Protein AF-A0A519KXT3-F1 (afdb_monomer_lite)

Radius of gyration: 15.02 Å; chains: 1; bounding box: 30×32×34 Å

Secondary structure (DSSP, 8-state):
-GGGTS-SS----HHHHHHHHHHHHHHHHHHTTT---EEEETTTEEEE--TTS--S-S----

Sequence (62 aa):
FLNHLYGGMDEPELKIIDVFICKLRKKLATAAGGKHYIETVWGRGYVLRDPAEGVQPASAAA

pLDDT: mean 71.5, std 16.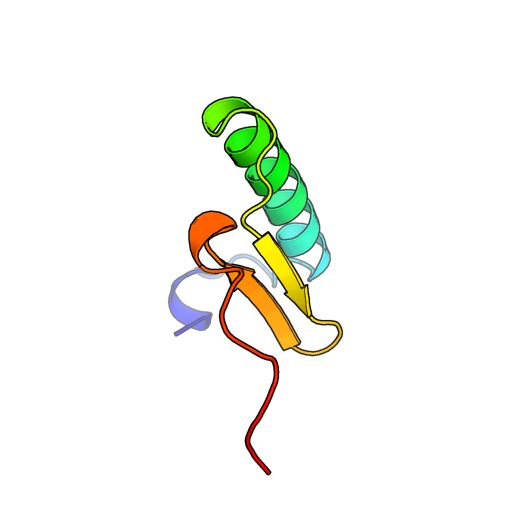43, range [34.91, 89.56]

Structure (mmCIF, N/CA/C/O backbone):
data_AF-A0A519KXT3-F1
#
_entry.id   AF-A0A519KXT3-F1
#
loop_
_atom_site.group_PDB
_atom_site.id
_atom_site.type_symbol
_atom_site.label_atom_id
_atom_site.label_alt_id
_atom_site.label_comp_id
_atom_site.label_asym_id
_atom_site.label_entity_id
_atom_site.label_seq_id
_atom_site.pdbx_PDB_ins_code
_atom_site.Cartn_x
_atom_site.Cartn_y
_atom_site.Cartn_z
_atom_site.occupancy
_atom_site.B_iso_or_equiv
_atom_site.auth_seq_id
_atom_site.auth_comp_id
_atom_site.auth_asym_id
_atom_site.auth_atom_id
_atom_site.pdbx_PDB_model_num
ATOM 1 N N . PHE A 1 1 ? -0.072 1.115 -21.253 1.00 54.03 1 PHE A N 1
ATOM 2 C CA . PHE A 1 1 ? -0.545 1.788 -20.025 1.00 54.03 1 PHE A CA 1
ATOM 3 C C . PHE A 1 1 ? 0.624 2.198 -19.120 1.00 54.03 1 PHE A C 1
ATOM 5 O O . PHE A 1 1 ? 0.758 3.383 -18.865 1.00 54.03 1 PHE A O 1
ATOM 12 N N . LEU A 1 2 ? 1.544 1.289 -18.753 1.00 50.03 2 LEU A N 1
ATOM 13 C CA . LEU A 1 2 ? 2.783 1.611 -18.005 1.00 50.03 2 LEU A CA 1
ATOM 14 C C . LEU A 1 2 ? 3.789 2.505 -18.764 1.00 50.03 2 LEU A C 1
ATOM 16 O O . LEU A 1 2 ? 4.408 3.372 -18.162 1.00 50.03 2 LEU A O 1
ATOM 20 N N . ASN A 1 3 ? 3.883 2.361 -20.091 1.00 45.66 3 ASN A N 1
ATOM 21 C CA . ASN A 1 3 ? 4.804 3.146 -20.930 1.00 45.66 3 ASN A CA 1
ATOM 22 C C . ASN A 1 3 ? 4.511 4.659 -20.986 1.00 45.66 3 ASN A C 1
ATOM 24 O O . ASN A 1 3 ? 5.403 5.434 -21.298 1.00 45.66 3 ASN A O 1
ATOM 28 N N . HIS A 1 4 ? 3.281 5.100 -20.696 1.00 54.06 4 HIS A N 1
ATOM 29 C CA . HIS A 1 4 ? 2.918 6.520 -20.818 1.00 54.06 4 HIS A CA 1
ATOM 30 C C . HIS A 1 4 ? 3.164 7.319 -19.520 1.00 54.06 4 HIS A C 1
ATOM 32 O O . HIS A 1 4 ? 3.176 8.547 -19.554 1.00 54.06 4 HIS A O 1
ATOM 38 N N . LEU A 1 5 ? 3.384 6.632 -18.390 1.00 54.50 5 LEU A N 1
ATOM 39 C CA . LEU A 1 5 ? 3.665 7.239 -17.079 1.00 54.50 5 LEU A CA 1
ATOM 40 C C . LEU A 1 5 ? 5.166 7.426 -16.803 1.00 54.50 5 LEU A C 1
ATOM 42 O O . LEU A 1 5 ? 5.532 8.306 -16.030 1.00 54.50 5 LEU A O 1
ATOM 46 N N . TYR A 1 6 ? 6.034 6.651 -17.455 1.00 56.22 6 TYR A N 1
ATOM 47 C CA . TYR A 1 6 ? 7.491 6.735 -17.307 1.00 56.22 6 TYR A CA 1
ATOM 48 C C . TYR A 1 6 ? 8.115 7.424 -18.516 1.00 56.22 6 TYR A C 1
ATOM 50 O O . TYR A 1 6 ? 8.848 6.807 -19.278 1.00 56.22 6 TYR A O 1
ATOM 58 N N . GLY A 1 7 ? 7.750 8.694 -18.720 1.00 54.03 7 GLY A N 1
ATOM 59 C CA . GLY A 1 7 ? 8.126 9.514 -19.875 1.00 54.03 7 GLY A CA 1
ATOM 60 C C . GLY A 1 7 ? 9.634 9.647 -20.091 1.00 54.03 7 GLY A C 1
ATOM 61 O O . GLY A 1 7 ? 10.220 10.664 -19.740 1.00 54.03 7 GLY A O 1
ATOM 62 N N . GLY A 1 8 ? 10.251 8.629 -20.687 1.00 59.19 8 GLY A N 1
ATOM 63 C CA . GLY A 1 8 ? 11.621 8.670 -21.189 1.00 59.19 8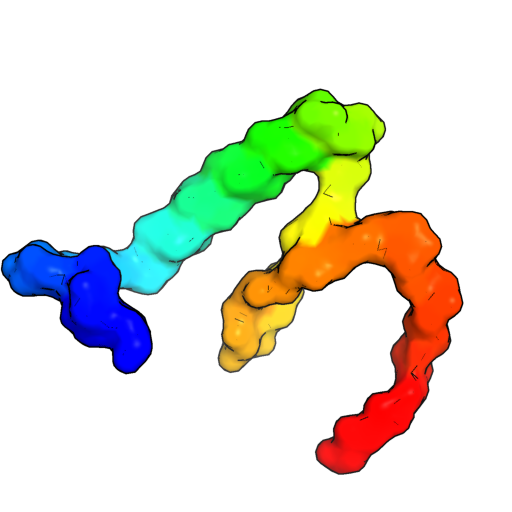 GLY A CA 1
ATOM 64 C C . GLY A 1 8 ? 12.721 8.853 -20.139 1.00 59.19 8 GLY A C 1
ATOM 65 O O . GLY A 1 8 ? 13.827 9.206 -20.527 1.00 59.19 8 GLY A O 1
ATOM 66 N N . MET A 1 9 ? 12.456 8.630 -18.847 1.00 55.22 9 MET A N 1
ATOM 67 C CA . MET A 1 9 ? 13.524 8.432 -17.861 1.00 55.22 9 MET A CA 1
ATOM 68 C C . MET A 1 9 ? 13.734 6.934 -17.695 1.00 55.22 9 MET A C 1
ATOM 70 O O . MET A 1 9 ? 12.768 6.229 -17.400 1.00 55.22 9 MET A O 1
ATOM 74 N N . ASP A 1 10 ? 14.969 6.495 -17.944 1.00 56.03 10 ASP A N 1
ATOM 75 C CA . ASP A 1 10 ? 15.462 5.121 -17.839 1.00 56.03 10 ASP A CA 1
ATOM 76 C C . ASP A 1 10 ? 14.726 4.313 -16.767 1.00 56.03 10 ASP A C 1
ATOM 78 O O . ASP A 1 10 ? 14.539 4.794 -15.646 1.00 56.03 10 ASP A O 1
ATOM 82 N N . GLU A 1 11 ? 14.275 3.116 -17.160 1.00 50.66 11 GLU A N 1
ATOM 83 C CA . GLU A 1 11 ? 13.445 2.191 -16.381 1.00 50.66 11 GLU A CA 1
ATOM 84 C C . GLU A 1 11 ? 13.647 2.359 -14.870 1.00 50.66 11 GLU A C 1
ATOM 86 O O . GLU A 1 11 ? 14.720 2.039 -14.350 1.00 50.66 11 GLU A O 1
ATOM 91 N N . PRO A 1 12 ? 12.640 2.850 -14.126 1.00 56.44 12 PRO A N 1
ATOM 92 C CA . PRO A 1 12 ? 12.782 2.933 -12.692 1.00 56.44 12 PRO A CA 1
ATOM 93 C C . PRO A 1 12 ? 12.921 1.510 -12.173 1.00 56.44 12 PRO A C 1
ATOM 95 O O . PRO A 1 12 ? 11.987 0.714 -12.293 1.00 56.44 12 PRO A O 1
ATOM 98 N N . GLU A 1 13 ? 14.101 1.201 -11.627 1.00 57.47 13 GLU A N 1
ATOM 99 C CA . GLU A 1 13 ? 14.414 -0.092 -11.030 1.00 57.47 13 GLU A CA 1
ATOM 100 C C . GLU A 1 13 ? 13.209 -0.568 -10.217 1.00 57.47 13 GLU A C 1
ATOM 102 O O . GLU A 1 13 ? 12.656 0.208 -9.438 1.00 57.47 13 GLU A O 1
ATOM 107 N N . LEU A 1 14 ? 12.812 -1.836 -10.355 1.00 57.53 14 LEU A N 1
ATOM 108 C CA . LEU A 1 14 ? 11.708 -2.462 -9.603 1.00 57.53 14 LEU A CA 1
ATOM 109 C C . LEU A 1 14 ? 11.680 -2.062 -8.107 1.00 57.53 14 LEU A C 1
ATOM 111 O O . LEU A 1 14 ? 10.615 -1.912 -7.514 1.00 57.53 14 LEU A O 1
ATOM 115 N N . LYS A 1 15 ? 12.853 -1.775 -7.525 1.00 64.62 15 LYS A N 1
ATOM 116 C CA . LYS A 1 15 ? 13.068 -1.269 -6.159 1.00 64.62 15 LYS A CA 1
ATOM 117 C C . LYS A 1 15 ? 12.440 0.099 -5.848 1.00 64.62 15 LYS A C 1
ATOM 119 O O . LYS A 1 15 ? 12.160 0.388 -4.687 1.00 64.62 15 LYS A O 1
ATOM 124 N N . ILE A 1 16 ? 12.216 0.962 -6.835 1.00 76.56 16 ILE A N 1
ATOM 125 C CA . ILE A 1 16 ? 11.575 2.271 -6.654 1.00 76.56 16 ILE A CA 1
ATOM 126 C C . ILE A 1 16 ? 10.099 2.090 -6.281 1.00 76.56 16 ILE A C 1
ATOM 128 O O . ILE A 1 16 ? 9.593 2.805 -5.411 1.00 76.56 16 ILE A O 1
ATOM 132 N N . ILE A 1 17 ? 9.425 1.100 -6.876 1.00 79.69 17 ILE A N 1
ATOM 133 C CA . ILE A 1 17 ? 8.035 0.757 -6.551 1.00 79.69 17 ILE A CA 1
ATOM 134 C C . ILE A 1 17 ? 7.955 0.285 -5.096 1.00 79.69 17 ILE A C 1
ATOM 136 O O . ILE A 1 17 ? 7.138 0.807 -4.335 1.00 79.69 17 ILE A O 1
ATOM 140 N N . ASP A 1 18 ? 8.861 -0.595 -4.670 1.00 80.19 18 ASP A N 1
ATOM 141 C CA . ASP A 1 18 ? 8.945 -1.067 -3.284 1.00 80.19 18 ASP A CA 1
ATOM 142 C C . ASP A 1 18 ? 9.129 0.093 -2.292 1.00 80.19 18 ASP A C 1
ATOM 144 O O . ASP A 1 18 ? 8.443 0.164 -1.266 1.00 80.19 18 ASP A O 1
ATOM 148 N N . VAL A 1 19 ? 10.009 1.055 -2.600 1.00 84.06 19 VAL A N 1
ATOM 149 C CA . VAL A 1 19 ? 10.237 2.243 -1.760 1.00 84.06 19 VAL A CA 1
ATOM 150 C C . VAL A 1 19 ? 8.990 3.127 -1.694 1.00 84.06 19 VAL A C 1
ATOM 152 O O . VAL A 1 19 ? 8.639 3.621 -0.614 1.00 84.06 19 VAL A O 1
ATOM 155 N N . PHE A 1 20 ? 8.291 3.330 -2.812 1.00 87.31 20 PHE A N 1
ATOM 156 C CA . PHE A 1 20 ? 7.044 4.092 -2.823 1.00 87.31 20 PHE A CA 1
ATOM 157 C C . PHE A 1 20 ? 5.933 3.389 -2.048 1.00 87.31 20 PHE A C 1
ATOM 159 O O . PHE A 1 20 ? 5.252 4.044 -1.256 1.00 87.31 20 PHE A O 1
ATOM 166 N N . ILE A 1 21 ? 5.795 2.071 -2.178 1.00 88.38 21 ILE A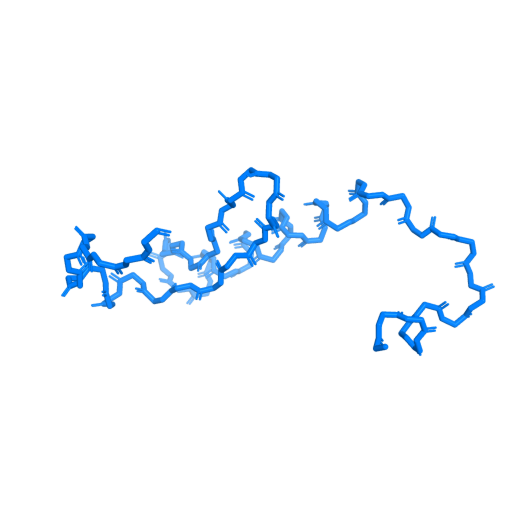 N 1
ATOM 167 C CA . ILE A 1 21 ? 4.826 1.290 -1.406 1.00 88.38 21 ILE A CA 1
ATOM 168 C C . ILE A 1 21 ? 5.162 1.301 0.083 1.00 88.38 21 ILE A C 1
ATOM 170 O O . ILE A 1 21 ? 4.258 1.471 0.904 1.00 88.38 21 ILE A O 1
ATOM 174 N N . CYS A 1 22 ? 6.440 1.237 0.462 1.00 88.62 22 CYS A N 1
ATOM 175 C CA . CYS A 1 22 ? 6.857 1.403 1.854 1.00 88.62 22 CYS A CA 1
ATOM 176 C C . CYS A 1 22 ? 6.431 2.768 2.417 1.00 88.62 22 CYS A C 1
ATOM 178 O O . CYS A 1 22 ? 5.906 2.850 3.530 1.00 88.62 22 CYS A O 1
ATOM 180 N N . LYS A 1 23 ? 6.617 3.850 1.649 1.00 89.00 23 LYS A N 1
ATOM 181 C CA . LYS A 1 23 ? 6.188 5.203 2.041 1.00 89.00 23 LYS A CA 1
ATOM 182 C C . LYS A 1 23 ? 4.663 5.315 2.121 1.00 89.00 23 LYS A C 1
ATOM 184 O O . LYS A 1 23 ? 4.148 5.885 3.082 1.00 89.00 23 LYS A O 1
ATOM 189 N N . LEU A 1 24 ? 3.945 4.764 1.145 1.00 89.56 24 LEU A N 1
ATOM 190 C CA . LEU A 1 24 ? 2.486 4.815 1.075 1.00 89.56 24 LEU A CA 1
ATOM 191 C C . LEU A 1 24 ? 1.839 4.030 2.222 1.00 89.56 24 LEU A C 1
ATOM 193 O O . LEU A 1 24 ? 0.958 4.560 2.893 1.00 89.56 24 LEU A O 1
ATOM 197 N N . ARG A 1 25 ? 2.333 2.820 2.519 1.00 87.94 25 ARG A N 1
ATOM 198 C CA . ARG A 1 25 ? 1.875 2.004 3.657 1.00 87.94 25 ARG A CA 1
ATOM 199 C C . ARG A 1 25 ? 2.019 2.738 4.980 1.00 87.94 25 ARG A C 1
ATOM 201 O O . ARG A 1 25 ? 1.090 2.707 5.781 1.00 87.94 25 ARG A O 1
ATOM 208 N N . LYS A 1 26 ? 3.151 3.416 5.200 1.00 88.38 26 LYS A N 1
ATOM 209 C CA . LYS A 1 26 ? 3.371 4.217 6.413 1.00 88.38 26 LYS A CA 1
ATOM 210 C C . LYS A 1 26 ? 2.359 5.357 6.519 1.00 88.38 26 LYS A C 1
ATOM 212 O O . LYS A 1 26 ? 1.713 5.486 7.551 1.00 88.38 26 LYS A O 1
ATOM 217 N N . LYS A 1 27 ? 2.163 6.131 5.445 1.00 89.00 27 LYS A N 1
ATOM 218 C CA . LYS A 1 27 ? 1.194 7.240 5.426 1.00 89.00 27 LYS A CA 1
ATOM 219 C C . LYS A 1 27 ? -0.247 6.769 5.655 1.00 89.00 27 LYS A C 1
ATOM 221 O O . LYS A 1 27 ? -0.956 7.377 6.450 1.00 89.00 27 LYS A O 1
ATOM 226 N N . LEU A 1 28 ? -0.660 5.683 4.997 1.00 86.75 28 LEU A N 1
ATOM 227 C CA . LEU A 1 28 ? -1.999 5.107 5.157 1.00 86.75 28 LEU A CA 1
ATOM 228 C C . LEU A 1 28 ? -2.223 4.566 6.567 1.00 86.75 28 LEU A C 1
ATOM 230 O O . LEU A 1 28 ? -3.265 4.837 7.151 1.00 86.75 28 LEU A O 1
ATOM 234 N N . ALA A 1 29 ? -1.240 3.870 7.142 1.00 85.88 29 ALA A N 1
ATOM 235 C CA . ALA A 1 29 ? -1.336 3.399 8.519 1.00 85.88 29 ALA A CA 1
ATOM 236 C C . ALA A 1 29 ? -1.494 4.569 9.502 1.00 85.88 29 ALA A C 1
ATOM 238 O O . ALA A 1 29 ? -2.326 4.495 10.399 1.00 85.88 29 ALA A O 1
ATOM 239 N N . THR A 1 30 ? -0.764 5.675 9.317 1.00 87.81 30 THR A N 1
ATOM 240 C CA . THR A 1 30 ? -0.933 6.877 10.150 1.00 87.81 30 THR A CA 1
ATOM 241 C C . THR A 1 30 ? -2.323 7.498 9.991 1.00 87.81 30 THR A C 1
ATOM 243 O O . THR A 1 30 ? -2.964 7.804 10.990 1.00 87.81 30 THR A O 1
ATOM 246 N N . ALA A 1 31 ? -2.807 7.659 8.757 1.00 85.69 31 ALA A N 1
ATOM 247 C CA . ALA A 1 31 ? -4.098 8.296 8.487 1.00 85.69 31 ALA A CA 1
ATOM 248 C C . ALA A 1 31 ? -5.301 7.439 8.919 1.00 85.69 31 ALA A C 1
ATOM 250 O O . ALA A 1 31 ? -6.336 7.974 9.300 1.00 85.69 31 ALA A O 1
ATOM 251 N N . ALA A 1 32 ? -5.166 6.114 8.874 1.00 82.69 32 ALA A N 1
ATOM 252 C CA . ALA A 1 32 ? -6.253 5.178 9.133 1.00 82.69 32 ALA A CA 1
ATOM 253 C C . ALA A 1 32 ? -6.192 4.509 10.518 1.00 82.69 32 ALA A C 1
ATOM 255 O O . ALA A 1 32 ? -6.833 3.478 10.733 1.00 82.69 32 ALA A O 1
ATOM 256 N N . GLY A 1 33 ? -5.412 5.063 11.453 1.00 82.25 33 GLY A N 1
ATOM 257 C CA . GLY A 1 33 ? -5.362 4.591 12.841 1.00 82.25 33 GLY A CA 1
ATOM 258 C C . GLY A 1 33 ? -4.709 3.216 13.012 1.00 82.25 33 GLY A C 1
ATOM 259 O O . GLY A 1 33 ? -5.204 2.385 13.764 1.00 82.25 33 GLY A O 1
ATOM 260 N N . GLY A 1 34 ? -3.623 2.948 12.286 1.00 79.12 34 GLY A N 1
ATOM 261 C CA . GLY A 1 34 ? -2.862 1.693 12.343 1.00 79.12 34 GLY A CA 1
ATOM 262 C C . GLY A 1 34 ? -3.366 0.599 11.400 1.00 79.12 34 GLY A C 1
ATOM 263 O O . GLY A 1 34 ? -2.790 -0.483 11.346 1.00 79.12 34 GLY A O 1
ATOM 264 N N . LYS A 1 35 ? -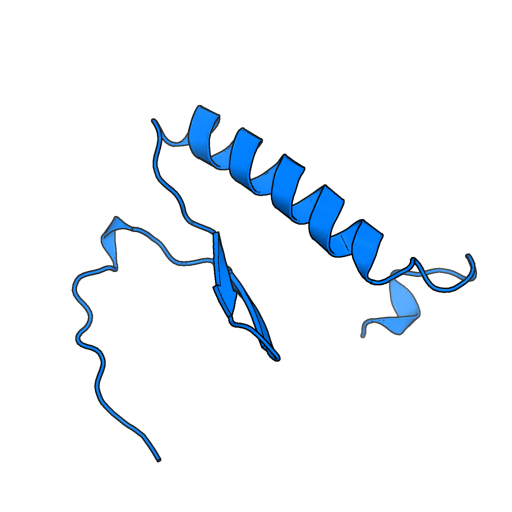4.4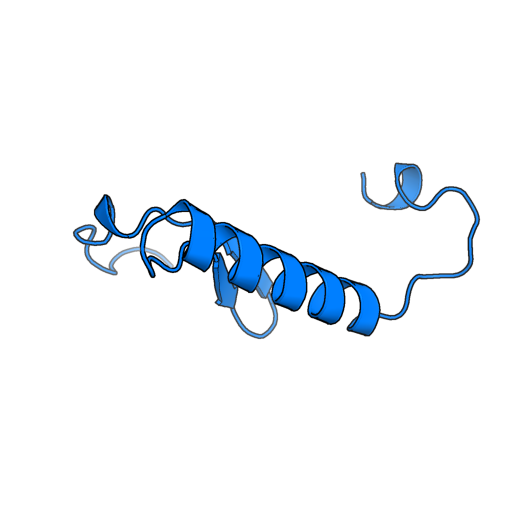16 0.870 10.623 1.00 80.69 35 LYS A N 1
ATOM 265 C CA . LYS A 1 35 ? -4.983 -0.083 9.667 1.00 80.69 35 LYS A CA 1
ATOM 266 C C . LYS A 1 35 ? -4.119 -0.208 8.408 1.00 80.69 35 LYS A C 1
ATOM 268 O O . LYS A 1 35 ? -3.719 0.787 7.802 1.00 80.69 35 LYS A O 1
ATOM 273 N N . HIS A 1 36 ? -3.854 -1.444 7.995 1.00 83.44 36 HIS A N 1
ATOM 274 C CA . HIS A 1 36 ? -3.086 -1.748 6.790 1.00 83.44 36 HIS A CA 1
ATOM 275 C C . HIS A 1 36 ? -4.016 -2.126 5.639 1.00 83.44 36 HIS A C 1
ATOM 277 O O . HIS A 1 36 ? -4.716 -3.126 5.720 1.00 83.44 36 HIS A O 1
ATOM 283 N N . TYR A 1 37 ? -3.972 -1.336 4.565 1.00 85.31 37 TYR A N 1
ATOM 284 C CA . TYR A 1 37 ? -4.827 -1.528 3.388 1.00 85.31 37 TYR A CA 1
ATOM 285 C C . TYR A 1 37 ? -4.083 -2.129 2.197 1.00 85.31 37 TYR A C 1
ATOM 287 O O . TYR A 1 37 ? -4.703 -2.587 1.254 1.00 85.31 37 TYR A O 1
ATOM 295 N N . ILE A 1 38 ? -2.749 -2.097 2.190 1.00 88.38 38 ILE A N 1
ATOM 296 C CA . ILE A 1 38 ? -1.962 -2.605 1.061 1.00 88.38 38 ILE A CA 1
ATOM 297 C C . ILE A 1 38 ? -1.401 -3.972 1.435 1.00 88.38 38 ILE A C 1
ATOM 299 O O . ILE A 1 38 ? -0.595 -4.079 2.363 1.00 88.38 38 ILE A O 1
ATOM 303 N N . GLU A 1 39 ? -1.793 -4.993 0.685 1.00 87.19 39 GLU A N 1
ATOM 304 C CA . GLU A 1 39 ? -1.287 -6.357 0.775 1.00 87.19 39 GLU A CA 1
ATOM 305 C C . GLU A 1 39 ? -0.262 -6.608 -0.337 1.00 87.19 39 GLU A C 1
ATOM 307 O O . GLU A 1 39 ? -0.427 -6.156 -1.473 1.00 87.19 39 GLU A O 1
ATOM 312 N N . THR A 1 40 ? 0.818 -7.314 -0.005 1.00 86.94 40 THR A N 1
ATOM 313 C CA . THR A 1 40 ? 1.846 -7.702 -0.976 1.00 86.94 40 THR A CA 1
ATOM 314 C C . THR A 1 40 ? 1.576 -9.129 -1.427 1.00 86.94 40 THR A C 1
ATOM 316 O O . THR A 1 40 ? 1.623 -10.047 -0.611 1.00 86.94 40 THR A O 1
ATOM 319 N N . VAL A 1 41 ? 1.342 -9.322 -2.724 1.00 87.06 41 VAL A N 1
ATOM 320 C CA . VAL A 1 41 ? 1.209 -10.641 -3.344 1.00 87.06 41 VAL A CA 1
ATOM 321 C C . VAL A 1 41 ? 2.484 -10.931 -4.127 1.00 87.06 41 VAL A C 1
ATOM 323 O O . VAL A 1 41 ? 2.734 -10.361 -5.193 1.00 87.06 41 VAL A O 1
ATOM 326 N N . TRP A 1 42 ? 3.309 -11.825 -3.588 1.00 82.50 42 TRP A N 1
ATOM 327 C CA . TRP A 1 42 ? 4.579 -12.219 -4.196 1.00 82.50 42 TRP A CA 1
ATOM 328 C C . TRP A 1 42 ? 4.372 -12.724 -5.630 1.00 82.50 42 TRP A C 1
ATOM 330 O O . TRP A 1 42 ? 3.494 -13.544 -5.889 1.00 82.50 42 TRP A O 1
ATOM 340 N N . GLY A 1 43 ? 5.148 -12.189 -6.575 1.00 82.44 43 GLY A N 1
ATOM 341 C CA . GLY A 1 43 ? 5.033 -12.520 -8.001 1.00 82.44 43 GLY A CA 1
ATOM 342 C C . GLY A 1 43 ? 3.838 -11.894 -8.742 1.00 82.44 43 GLY A C 1
ATOM 343 O O . GLY A 1 43 ? 3.745 -12.066 -9.953 1.00 82.44 43 GLY A O 1
ATOM 344 N N . ARG A 1 44 ? 2.944 -11.153 -8.063 1.00 84.62 44 ARG A N 1
ATOM 345 C CA . ARG A 1 44 ? 1.810 -10.426 -8.683 1.00 84.62 44 ARG A CA 1
ATOM 346 C C . ARG A 1 44 ? 1.814 -8.916 -8.439 1.00 84.62 44 ARG A C 1
ATOM 348 O O . ARG A 1 44 ? 1.254 -8.187 -9.250 1.00 84.62 44 ARG A O 1
ATOM 355 N N . GLY A 1 45 ? 2.425 -8.443 -7.353 1.00 86.12 45 GLY A N 1
ATOM 356 C CA . GLY A 1 45 ? 2.508 -7.020 -7.011 1.00 86.12 45 GLY A CA 1
ATOM 357 C C . GLY A 1 45 ? 1.744 -6.671 -5.734 1.00 86.12 45 GLY A C 1
ATOM 358 O O . GLY A 1 45 ? 1.801 -7.403 -4.748 1.00 86.12 45 GLY A O 1
ATOM 359 N N . TYR A 1 46 ? 1.045 -5.535 -5.736 1.00 87.62 46 TYR A N 1
ATOM 360 C CA . TYR A 1 46 ? 0.379 -4.983 -4.553 1.00 87.62 46 TYR A CA 1
ATOM 361 C C . TYR A 1 46 ? -1.119 -4.819 -4.784 1.00 87.62 46 TYR A C 1
ATOM 363 O O . TYR A 1 46 ? -1.536 -4.380 -5.854 1.00 87.62 46 TYR A O 1
ATOM 371 N N . VAL A 1 47 ? -1.919 -5.131 -3.766 1.00 86.00 47 VAL A N 1
ATOM 372 C CA . VAL A 1 47 ? -3.382 -5.021 -3.803 1.00 86.00 47 VAL A CA 1
ATOM 373 C C . VAL A 1 47 ? -3.846 -4.115 -2.672 1.00 86.00 47 VAL A C 1
ATOM 375 O O . VAL A 1 47 ? -3.368 -4.235 -1.546 1.00 86.00 47 VAL A O 1
ATOM 378 N N . LEU A 1 48 ? -4.777 -3.210 -2.969 1.00 86.31 48 LEU A N 1
ATOM 379 C CA . LEU A 1 48 ? -5.464 -2.411 -1.961 1.00 86.31 48 LEU A CA 1
ATOM 380 C C . LEU A 1 48 ? -6.731 -3.161 -1.521 1.00 86.31 48 LEU A C 1
ATOM 382 O O . LEU A 1 48 ? -7.584 -3.448 -2.356 1.00 86.31 48 LEU A O 1
ATOM 386 N N . ARG A 1 49 ? -6.846 -3.485 -0.234 1.00 82.38 49 ARG A N 1
ATOM 387 C CA . ARG A 1 49 ? -8.037 -4.059 0.398 1.00 82.38 49 ARG A CA 1
ATOM 388 C C . ARG A 1 49 ? -8.455 -3.222 1.593 1.00 82.38 49 ARG A C 1
ATOM 390 O O . ARG A 1 49 ? -7.603 -2.732 2.335 1.00 82.38 49 ARG A O 1
ATOM 397 N N . ASP A 1 50 ? -9.756 -3.109 1.815 1.00 79.31 50 ASP A N 1
ATOM 398 C CA . ASP A 1 50 ? -10.271 -2.557 3.058 1.00 79.31 50 ASP A CA 1
ATOM 399 C C . ASP A 1 50 ? -10.201 -3.627 4.173 1.00 79.31 50 ASP A C 1
ATOM 401 O O . ASP A 1 50 ? -10.735 -4.726 4.007 1.00 79.31 50 ASP A O 1
ATOM 405 N N . PRO A 1 51 ? -9.556 -3.363 5.325 1.00 69.81 51 PRO A N 1
ATOM 406 C CA . PRO A 1 51 ? -9.575 -4.259 6.474 1.00 69.81 51 PRO A CA 1
ATOM 407 C C . PRO A 1 51 ? -10.983 -4.468 7.053 1.00 69.81 51 PRO A C 1
ATOM 409 O O . PRO A 1 51 ? -11.187 -5.455 7.756 1.00 69.81 51 PRO A O 1
ATOM 412 N N . ALA A 1 52 ? -11.957 -3.593 6.772 1.00 67.38 52 ALA A N 1
ATOM 413 C CA . ALA A 1 52 ? -13.365 -3.808 7.110 1.00 67.38 52 ALA A CA 1
ATOM 414 C C . ALA A 1 52 ? -14.055 -4.818 6.174 1.00 67.38 52 ALA A C 1
ATOM 416 O O . ALA A 1 52 ? -15.001 -5.482 6.588 1.00 67.38 52 ALA A O 1
ATOM 417 N N . GLU A 1 53 ? -13.556 -4.998 4.948 1.00 61.88 53 GLU A N 1
ATOM 418 C CA . GLU A 1 53 ? -14.036 -6.020 4.007 1.00 61.88 53 GLU A CA 1
ATOM 419 C C . GLU A 1 53 ? -13.410 -7.406 4.257 1.00 61.88 53 GLU A C 1
ATOM 421 O O . GLU A 1 53 ? -13.757 -8.374 3.581 1.00 61.88 53 GLU A O 1
ATOM 426 N N . GLY A 1 54 ? -12.536 -7.535 5.266 1.00 52.22 54 GLY A N 1
ATOM 427 C CA . GLY A 1 54 ? -11.830 -8.764 5.657 1.00 52.22 54 GLY A CA 1
ATOM 428 C C . GLY A 1 54 ? -12.700 -9.921 6.172 1.00 52.22 54 GLY A C 1
ATOM 429 O O . GLY A 1 54 ? -12.159 -10.927 6.623 1.00 52.22 54 GLY A O 1
ATOM 430 N N . VAL A 1 55 ? -14.029 -9.819 6.079 1.00 49.94 55 VAL A N 1
ATOM 431 C CA . VAL A 1 55 ? -14.961 -10.951 6.210 1.00 49.94 55 VAL A CA 1
ATOM 432 C C . VAL A 1 55 ? -15.551 -11.275 4.834 1.00 49.94 55 VAL A C 1
ATOM 434 O O . VAL A 1 55 ? -16.758 -11.269 4.625 1.00 49.94 55 VAL A O 1
ATOM 437 N N . GLN A 1 56 ? -14.688 -11.550 3.862 1.00 48.28 56 GLN A N 1
ATOM 438 C CA . GLN A 1 56 ? -15.065 -12.297 2.665 1.00 48.28 56 GLN A CA 1
ATOM 439 C C . GLN A 1 56 ? -14.210 -13.565 2.650 1.00 48.28 56 GLN A C 1
ATOM 441 O O . GLN A 1 56 ? -12.979 -13.467 2.678 1.00 48.28 56 GLN A O 1
ATOM 446 N N . PRO A 1 57 ? -14.833 -14.756 2.716 1.00 43.97 57 PRO A N 1
ATOM 447 C CA . PRO A 1 57 ? -14.100 -15.996 2.866 1.00 43.97 57 PRO A CA 1
ATOM 448 C C . PRO A 1 57 ? -13.238 -16.202 1.627 1.00 43.97 57 PRO A C 1
ATOM 450 O O . PRO A 1 57 ? -13.689 -16.037 0.495 1.00 43.97 57 PRO A O 1
ATOM 453 N N . ALA A 1 58 ? -11.987 -16.587 1.855 1.00 58.38 58 ALA A N 1
ATOM 454 C CA . ALA A 1 58 ? -11.147 -17.160 0.826 1.00 58.38 58 ALA A CA 1
ATOM 455 C C . ALA A 1 58 ? -11.847 -18.404 0.250 1.00 58.38 58 ALA A C 1
ATOM 457 O O . ALA A 1 58 ? -11.808 -19.468 0.862 1.00 58.38 58 ALA A O 1
ATOM 458 N N . SER A 1 59 ? -12.527 -18.274 -0.891 1.00 60.69 59 SER A N 1
ATOM 459 C CA . SER A 1 59 ? -12.973 -19.410 -1.701 1.00 60.69 59 SER A CA 1
ATOM 460 C C . SER A 1 59 ? -13.404 -18.983 -3.109 1.00 60.69 59 SER A C 1
ATOM 462 O O . SER A 1 59 ? -14.107 -17.987 -3.256 1.00 60.69 59 SER A O 1
ATOM 464 N N . ALA A 1 60 ? -13.032 -19.828 -4.083 1.00 47.00 60 ALA A N 1
ATOM 465 C CA . ALA A 1 60 ? -13.355 -19.840 -5.520 1.00 47.00 60 ALA A CA 1
ATOM 466 C C . ALA A 1 60 ? -12.598 -18.796 -6.370 1.00 47.00 60 ALA A C 1
ATOM 468 O O . ALA A 1 60 ? -12.633 -17.612 -6.074 1.00 47.00 60 ALA A O 1
ATOM 469 N N . ALA A 1 61 ? -11.898 -19.099 -7.467 1.00 37.47 61 ALA A N 1
ATOM 470 C CA . ALA A 1 61 ? -11.752 -20.244 -8.382 1.00 37.47 61 ALA A CA 1
ATOM 471 C C . ALA A 1 61 ? -10.561 -19.873 -9.326 1.00 37.47 61 ALA A C 1
ATOM 473 O O . ALA A 1 61 ? -10.214 -18.693 -9.381 1.00 37.47 61 ALA A O 1
ATOM 474 N N . ALA A 1 62 ? -9.862 -20.698 -10.110 1.00 34.91 62 ALA A N 1
ATOM 475 C CA . ALA A 1 62 ? -9.804 -22.114 -10.468 1.00 34.91 62 ALA A CA 1
ATOM 476 C C . ALA A 1 62 ? -8.360 -22.379 -10.960 1.00 34.91 62 ALA A C 1
ATOM 478 O O . ALA A 1 62 ? -7.697 -21.390 -11.365 1.00 34.91 62 ALA A O 1
#

Foldseek 3Di:
DVCVVCPPDPPDPPVVLVVVVVVVQVVCCVVVVNDGQWDADPPPGIDGHD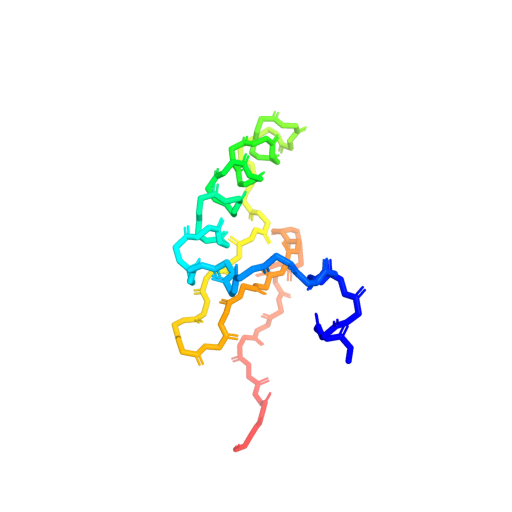PVVVPDDPDDDD